Protein AF-A0A399R7Y5-F1 (afdb_monomer)

Structure (mmCIF, N/CA/C/O backbone):
data_AF-A0A399R7Y5-F1
#
_entry.id   AF-A0A399R7Y5-F1
#
loop_
_atom_site.group_PDB
_atom_site.id
_atom_site.type_symbol
_atom_site.label_atom_id
_atom_site.label_alt_id
_atom_site.label_comp_id
_atom_site.label_asym_id
_atom_site.label_entity_id
_atom_site.label_seq_id
_atom_site.pdbx_PDB_ins_code
_atom_site.Cartn_x
_atom_site.Cartn_y
_atom_site.Cartn_z
_atom_site.occupancy
_atom_site.B_iso_or_equiv
_atom_site.auth_seq_id
_atom_site.auth_comp_id
_atom_site.auth_asym_id
_atom_site.auth_atom_id
_atom_site.pdbx_PDB_model_num
ATOM 1 N N . MET A 1 1 ? 2.547 6.110 -25.991 1.00 58.56 1 MET A N 1
ATOM 2 C CA . MET A 1 1 ? 1.324 6.603 -25.309 1.00 58.56 1 MET A CA 1
ATOM 3 C C . MET A 1 1 ? 0.491 5.469 -24.703 1.00 58.56 1 MET A C 1
ATOM 5 O O . MET A 1 1 ? 0.359 5.436 -23.489 1.00 58.56 1 MET A O 1
ATOM 9 N N . LYS A 1 2 ? 0.012 4.488 -25.488 1.00 64.12 2 LYS A N 1
ATOM 10 C CA . LYS A 1 2 ? -0.816 3.357 -24.991 1.00 64.12 2 LYS A CA 1
ATOM 11 C C . LYS A 1 2 ? -0.138 2.497 -23.906 1.00 64.12 2 LYS A C 1
ATOM 13 O O . LYS A 1 2 ? -0.745 2.190 -22.888 1.00 64.12 2 LYS A O 1
ATOM 18 N N . ALA A 1 3 ? 1.142 2.163 -24.098 1.00 71.25 3 ALA A N 1
ATOM 19 C CA . ALA A 1 3 ? 1.909 1.349 -23.150 1.00 71.25 3 ALA A CA 1
ATOM 20 C C . ALA A 1 3 ? 2.104 2.032 -21.783 1.00 71.25 3 ALA A C 1
ATOM 22 O O . ALA A 1 3 ? 2.087 1.363 -20.756 1.00 71.25 3 ALA A O 1
ATOM 23 N N . THR A 1 4 ? 2.235 3.361 -21.756 1.00 78.50 4 THR A N 1
ATOM 24 C CA . THR A 1 4 ? 2.358 4.146 -20.518 1.00 78.50 4 THR A CA 1
ATOM 25 C C . THR A 1 4 ? 1.063 4.110 -19.706 1.00 78.50 4 THR A C 1
ATOM 27 O O . THR A 1 4 ? 1.115 3.915 -18.495 1.00 78.50 4 THR A O 1
ATOM 30 N N . LEU A 1 5 ? -0.091 4.223 -20.376 1.00 79.12 5 LEU A N 1
ATOM 31 C CA . LEU A 1 5 ? -1.413 4.144 -19.744 1.00 79.12 5 LEU A CA 1
ATOM 32 C C . LEU A 1 5 ? -1.678 2.765 -19.134 1.00 79.12 5 LEU A C 1
ATOM 34 O O . LEU A 1 5 ? -2.094 2.686 -17.986 1.00 79.12 5 LEU A O 1
ATOM 38 N N . LEU A 1 6 ? -1.365 1.685 -19.857 1.00 80.12 6 LEU A N 1
ATOM 39 C CA . LEU A 1 6 ? -1.461 0.316 -19.333 1.00 80.12 6 LEU A CA 1
ATOM 40 C C . LEU A 1 6 ? -0.589 0.117 -18.089 1.00 80.12 6 LEU A C 1
ATOM 42 O O . LEU A 1 6 ? -1.010 -0.510 -17.124 1.00 80.12 6 LEU A O 1
ATOM 46 N N . ARG A 1 7 ? 0.613 0.693 -18.085 1.00 73.75 7 ARG A N 1
ATOM 47 C CA . ARG A 1 7 ? 1.540 0.620 -16.952 1.00 73.75 7 ARG A CA 1
ATOM 48 C C . ARG A 1 7 ? 1.021 1.359 -15.724 1.00 73.75 7 ARG A C 1
ATOM 50 O O . ARG A 1 7 ? 1.070 0.811 -14.628 1.00 73.75 7 ARG A O 1
ATOM 57 N N . LEU A 1 8 ? 0.510 2.575 -15.923 1.00 79.69 8 LEU A N 1
ATOM 58 C CA . LEU A 1 8 ? -0.146 3.366 -14.880 1.00 79.69 8 LEU A CA 1
ATOM 59 C C . LEU A 1 8 ? -1.375 2.642 -14.336 1.00 79.69 8 LEU A C 1
ATOM 61 O O . LEU A 1 8 ? -1.556 2.590 -13.126 1.00 79.69 8 LEU A O 1
ATOM 65 N N . PHE A 1 9 ? -2.169 2.034 -15.214 1.00 81.25 9 PHE A 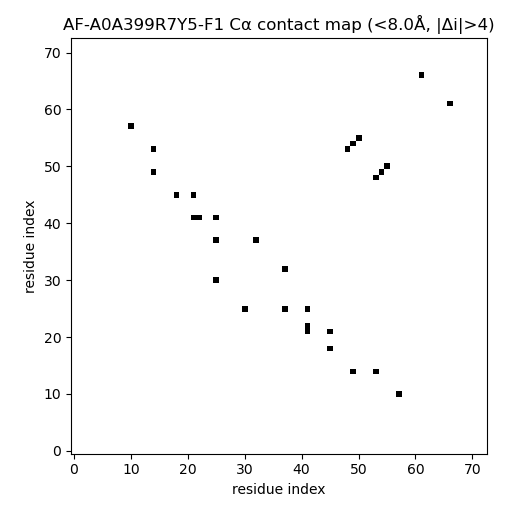N 1
ATOM 66 C CA . PHE A 1 9 ? -3.350 1.272 -14.832 1.00 81.25 9 PHE A CA 1
ATOM 67 C C . PHE A 1 9 ? -2.997 0.046 -13.983 1.00 81.25 9 PHE A C 1
ATOM 69 O O . PHE A 1 9 ? -3.599 -0.164 -12.936 1.00 81.25 9 PHE A O 1
ATOM 76 N N . ILE A 1 10 ? -1.979 -0.727 -14.377 1.00 79.06 10 ILE A N 1
ATOM 77 C CA . ILE A 1 10 ? -1.508 -1.893 -13.609 1.00 79.06 10 ILE A CA 1
ATOM 78 C C . ILE A 1 10 ? -0.937 -1.463 -12.255 1.00 79.06 10 ILE A C 1
ATOM 80 O O . ILE A 1 10 ? -1.229 -2.090 -11.240 1.00 79.06 10 ILE A O 1
ATOM 84 N N . LEU A 1 11 ? -0.147 -0.385 -12.220 1.00 78.00 11 LEU A N 1
ATOM 85 C CA . LEU A 1 11 ? 0.397 0.150 -10.973 1.00 78.00 11 LEU A CA 1
ATOM 86 C C . LEU A 1 11 ? -0.730 0.602 -10.036 1.00 78.00 11 LEU A C 1
ATOM 88 O O . LEU A 1 11 ? -0.734 0.248 -8.860 1.00 78.00 11 LEU A O 1
ATOM 92 N N . TRP A 1 12 ? -1.705 1.334 -10.576 1.00 81.75 12 TRP A N 1
ATOM 93 C CA . TRP A 1 12 ? -2.880 1.790 -9.845 1.00 81.75 12 TRP A CA 1
ATOM 94 C C . TRP A 1 12 ? -3.696 0.617 -9.296 1.00 81.75 12 TRP A C 1
ATOM 96 O O . TRP A 1 12 ? -4.037 0.617 -8.116 1.00 81.75 12 TRP A O 1
ATOM 106 N N . LEU A 1 13 ? -3.930 -0.420 -10.108 1.00 83.50 13 LEU A N 1
ATOM 107 C CA . LEU A 1 13 ? -4.649 -1.623 -9.694 1.00 83.50 13 LEU A CA 1
ATOM 108 C C . LEU A 1 13 ? -3.901 -2.375 -8.583 1.00 83.50 13 LEU A C 1
ATOM 110 O O . LEU A 1 13 ? -4.515 -2.768 -7.595 1.00 83.50 13 LEU A O 1
ATOM 114 N N . SER A 1 14 ? -2.577 -2.522 -8.699 1.00 79.00 14 SER A N 1
ATOM 115 C CA . SER A 1 14 ? -1.750 -3.131 -7.649 1.00 79.00 14 SER A CA 1
ATOM 116 C C . SER A 1 14 ? -1.824 -2.355 -6.337 1.00 79.00 14 SER A C 1
ATOM 118 O O . SER A 1 14 ? -2.005 -2.963 -5.284 1.00 79.00 14 SER A O 1
ATOM 120 N N . ILE A 1 15 ? -1.714 -1.021 -6.388 1.00 76.56 15 ILE A N 1
ATOM 121 C CA . ILE A 1 15 ? -1.844 -0.170 -5.197 1.00 76.56 15 ILE A CA 1
ATOM 122 C C . ILE A 1 15 ? -3.231 -0.363 -4.585 1.00 76.56 15 ILE A C 1
ATOM 124 O O . ILE A 1 15 ? -3.333 -0.630 -3.391 1.00 76.56 15 ILE A O 1
ATOM 128 N N . TYR A 1 16 ? -4.285 -0.283 -5.400 1.00 77.31 16 TYR A N 1
ATOM 129 C CA . TYR A 1 16 ? -5.669 -0.413 -4.954 1.00 77.31 16 TYR A CA 1
ATOM 130 C C . TYR A 1 16 ? -5.933 -1.749 -4.250 1.00 77.31 16 TYR A C 1
ATOM 132 O O . TYR A 1 16 ? -6.453 -1.757 -3.135 1.00 77.31 16 TYR A O 1
ATOM 140 N N . VAL A 1 17 ? -5.528 -2.872 -4.853 1.00 80.38 17 VAL A N 1
ATOM 141 C CA . VAL A 1 17 ? -5.697 -4.208 -4.259 1.00 80.38 17 VAL A CA 1
ATOM 142 C C . VAL A 1 17 ? -4.916 -4.328 -2.952 1.00 80.38 17 VAL A C 1
ATOM 144 O O . VAL A 1 17 ? -5.430 -4.894 -1.990 1.00 80.38 17 VAL A O 1
ATOM 147 N N . LEU A 1 18 ? -3.712 -3.756 -2.877 1.00 76.69 18 LEU A N 1
ATOM 148 C CA . LEU A 1 18 ? -2.898 -3.783 -1.663 1.00 76.69 18 LEU A CA 1
ATOM 149 C C . LEU A 1 18 ? -3.530 -2.963 -0.526 1.00 76.69 18 LEU A C 1
ATOM 151 O O . LEU A 1 18 ? -3.590 -3.435 0.609 1.00 76.69 18 LEU A O 1
ATOM 155 N N . VAL A 1 19 ? -4.055 -1.769 -0.834 1.00 73.25 19 VAL A N 1
ATOM 156 C CA . VAL A 1 19 ? -4.801 -0.935 0.125 1.00 73.25 19 VAL A CA 1
ATOM 157 C C . VAL A 1 19 ? -6.030 -1.682 0.627 1.00 73.25 19 VAL A C 1
ATOM 159 O O . VAL A 1 19 ? -6.270 -1.745 1.833 1.00 73.25 19 VAL A O 1
ATOM 162 N N . LEU A 1 20 ? -6.803 -2.256 -0.297 1.00 77.81 20 LEU A N 1
ATOM 163 C CA . LEU A 1 20 ? -8.037 -2.959 0.018 1.00 77.81 20 LEU A CA 1
ATOM 164 C C . LEU A 1 20 ? -7.753 -4.191 0.882 1.00 77.81 20 LEU A C 1
ATOM 166 O O . LEU A 1 20 ? -8.421 -4.387 1.894 1.00 77.81 20 LEU A O 1
ATOM 170 N N . ALA A 1 21 ? -6.725 -4.974 0.550 1.00 78.12 21 ALA A N 1
ATOM 171 C CA . ALA A 1 21 ? -6.286 -6.114 1.351 1.00 78.12 21 ALA A CA 1
ATOM 172 C C . ALA A 1 21 ? -5.867 -5.682 2.763 1.00 78.12 21 ALA A C 1
ATOM 174 O O . ALA A 1 21 ? -6.314 -6.284 3.738 1.00 78.12 21 ALA A O 1
ATOM 175 N N . GLY A 1 22 ? -5.090 -4.600 2.884 1.00 72.88 22 GLY A N 1
ATOM 176 C CA . GLY A 1 22 ? -4.705 -4.031 4.175 1.00 72.88 22 GLY A CA 1
ATOM 177 C C . GLY A 1 22 ? -5.914 -3.608 5.009 1.00 72.88 22 GLY A C 1
ATOM 178 O O . GLY A 1 22 ? -5.995 -3.944 6.186 1.00 72.88 22 GLY A O 1
ATOM 179 N N . LEU A 1 23 ? -6.890 -2.931 4.397 1.00 70.62 23 LEU A N 1
ATOM 180 C CA . LEU A 1 23 ? -8.129 -2.509 5.062 1.00 70.62 23 LEU A CA 1
ATOM 181 C C . LEU A 1 23 ? -8.969 -3.700 5.512 1.00 70.62 23 LEU A C 1
ATOM 183 O O . LEU A 1 23 ? -9.505 -3.698 6.618 1.00 70.62 23 LEU A O 1
ATOM 187 N N . THR A 1 24 ? -9.072 -4.715 4.658 1.00 77.19 24 THR A N 1
ATOM 188 C CA . THR A 1 24 ? -9.852 -5.922 4.939 1.00 77.19 24 THR A CA 1
ATOM 189 C C . THR A 1 24 ? -9.219 -6.708 6.084 1.00 77.19 24 THR A C 1
ATOM 191 O O . THR A 1 24 ? -9.922 -7.119 7.004 1.00 77.19 24 THR A O 1
ATOM 194 N N . LEU A 1 25 ? -7.888 -6.842 6.085 1.00 75.50 25 LEU A N 1
ATOM 195 C CA . LEU A 1 25 ? -7.138 -7.506 7.149 1.00 75.50 25 LEU A CA 1
ATOM 196 C C . LEU A 1 25 ? -7.220 -6.726 8.468 1.00 75.50 25 LEU A C 1
ATOM 198 O O . LEU A 1 25 ? -7.473 -7.312 9.518 1.00 75.50 25 LEU A O 1
ATOM 202 N N . LEU A 1 26 ? -7.084 -5.399 8.419 1.00 70.06 26 LEU A N 1
ATOM 203 C CA . LEU A 1 26 ? -7.180 -4.549 9.605 1.00 70.06 26 LEU A CA 1
ATOM 204 C C . LEU A 1 26 ? -8.585 -4.603 10.221 1.00 70.06 26 LEU A C 1
ATOM 206 O O . LEU A 1 26 ? -8.726 -4.687 11.439 1.00 70.06 26 LEU A O 1
ATOM 210 N N . ARG A 1 27 ? -9.624 -4.637 9.381 1.00 70.50 27 ARG A N 1
ATOM 211 C CA . ARG A 1 27 ? -11.018 -4.776 9.817 1.00 70.50 27 ARG A CA 1
ATOM 212 C C . ARG A 1 27 ? -11.338 -6.175 10.346 1.00 70.50 27 ARG A C 1
ATOM 214 O O . ARG A 1 27 ? -12.154 -6.289 11.255 1.00 70.50 27 ARG A O 1
ATOM 221 N N . ALA A 1 28 ? -10.690 -7.217 9.821 1.00 74.50 28 ALA A N 1
ATOM 222 C CA . ALA A 1 28 ? -10.798 -8.578 10.347 1.00 74.50 28 ALA A CA 1
ATOM 223 C C . ALA A 1 28 ? -10.155 -8.715 11.738 1.00 74.50 28 ALA A C 1
ATOM 225 O O . ALA A 1 28 ? -10.668 -9.446 12.579 1.00 74.50 28 ALA A O 1
ATOM 226 N N . ILE A 1 29 ? -9.058 -7.994 11.991 1.00 73.62 29 ILE A N 1
ATOM 227 C CA . ILE A 1 29 ? -8.335 -8.035 13.271 1.00 73.62 29 ILE A CA 1
ATOM 228 C C . ILE A 1 29 ? -8.963 -7.086 14.307 1.00 73.62 29 ILE A C 1
ATOM 230 O O . ILE A 1 29 ? -8.944 -7.380 15.500 1.00 73.62 29 ILE A O 1
ATOM 234 N N . SER A 1 30 ? -9.544 -5.958 13.881 1.00 68.50 30 SER A N 1
ATOM 235 C CA . SER A 1 30 ? -10.154 -4.974 14.782 1.00 68.50 30 SER A CA 1
ATOM 236 C C . SER A 1 30 ? -11.473 -4.404 14.236 1.00 68.50 30 SER A C 1
ATOM 238 O O . SER A 1 30 ? -11.513 -3.297 13.694 1.00 68.50 30 SER A O 1
ATOM 240 N N . PRO A 1 31 ? -12.594 -5.128 14.399 1.00 68.94 31 PRO A N 1
ATOM 241 C CA . PRO A 1 31 ? -13.899 -4.696 13.894 1.00 68.94 31 PRO A CA 1
ATOM 242 C C . PRO A 1 31 ? -14.514 -3.498 14.648 1.00 68.94 31 PRO A C 1
ATOM 244 O O . PRO A 1 31 ? -15.521 -2.962 14.195 1.00 68.94 31 PRO A O 1
ATOM 247 N N . GLY A 1 32 ? -13.930 -3.070 15.776 1.00 71.94 32 GLY A N 1
ATOM 248 C CA . GLY A 1 32 ? -14.459 -2.000 16.636 1.00 71.94 32 GLY A CA 1
ATOM 249 C C . GLY A 1 32 ? -13.664 -0.689 16.634 1.00 71.94 32 GLY A C 1
ATOM 250 O O . GLY A 1 32 ? -14.037 0.238 17.352 1.00 71.94 32 GLY A O 1
ATOM 251 N N . LEU A 1 33 ? -12.566 -0.589 15.876 1.00 69.81 33 LEU A N 1
ATOM 252 C CA . LEU A 1 33 ? -11.757 0.631 15.863 1.00 69.81 33 LEU A CA 1
ATOM 253 C C . LEU A 1 33 ? -12.477 1.770 15.117 1.00 69.81 33 LEU A C 1
ATOM 255 O O . LEU A 1 33 ? -12.975 1.556 14.007 1.00 69.81 33 LEU A O 1
ATOM 259 N N . PRO A 1 34 ? -12.475 3.003 15.661 1.00 75.50 34 PRO A N 1
ATOM 260 C CA . PRO A 1 34 ? -12.966 4.174 14.951 1.00 75.50 34 PRO A CA 1
ATOM 261 C C . PRO A 1 34 ? -12.280 4.294 13.591 1.00 75.50 34 PRO A C 1
ATOM 263 O O . PRO A 1 34 ? -11.062 4.121 13.480 1.00 75.50 34 PRO A O 1
ATOM 266 N N . LEU A 1 35 ? -13.055 4.630 12.559 1.00 73.62 35 L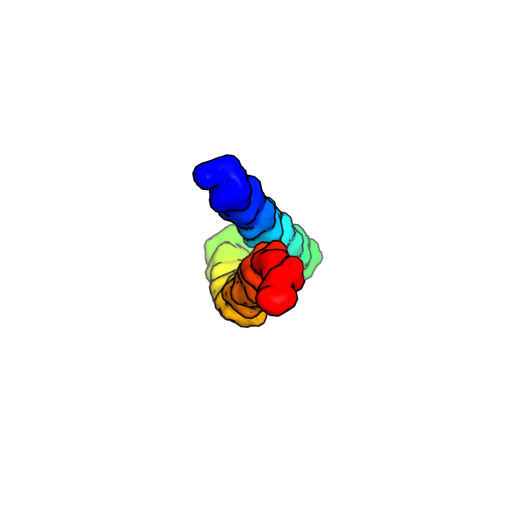EU A N 1
ATOM 267 C CA . LEU A 1 35 ? -12.573 4.742 11.179 1.00 73.62 35 LEU A CA 1
ATOM 268 C C . LEU A 1 35 ? -11.309 5.609 11.066 1.00 73.62 35 LEU A C 1
ATOM 270 O O . LEU A 1 35 ? -10.398 5.244 10.332 1.00 73.62 35 LEU A O 1
ATOM 274 N N . ALA A 1 36 ? -11.227 6.690 11.849 1.00 72.88 36 ALA A N 1
ATOM 275 C CA . ALA A 1 3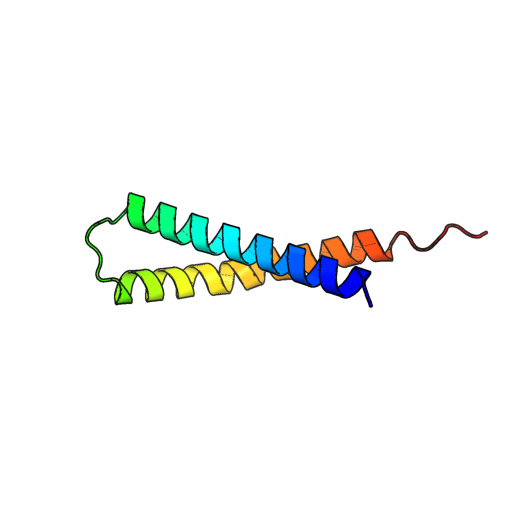6 ? -10.079 7.596 11.894 1.00 72.88 36 ALA A CA 1
ATOM 276 C C . ALA A 1 36 ? -8.775 6.939 12.388 1.00 72.88 36 ALA A C 1
ATOM 278 O O . ALA A 1 36 ? -7.703 7.216 11.861 1.00 72.88 36 ALA A O 1
ATOM 279 N N . LEU A 1 37 ? -8.845 6.053 13.386 1.00 76.69 37 LEU A N 1
ATOM 280 C CA . LEU A 1 37 ? -7.676 5.317 13.881 1.00 76.69 37 LEU A CA 1
ATOM 281 C C . LEU A 1 37 ? -7.256 4.233 12.892 1.00 76.69 37 LEU A C 1
ATOM 283 O O . LEU A 1 37 ? -6.066 4.066 12.629 1.00 76.69 37 LEU A O 1
ATOM 287 N N . SER A 1 38 ? -8.235 3.543 12.301 1.00 70.75 38 SER A N 1
ATOM 288 C CA . SER A 1 38 ? -7.969 2.558 11.254 1.00 70.75 38 SER A CA 1
ATOM 289 C C . SER A 1 38 ? -7.267 3.200 10.064 1.00 70.75 38 SER A C 1
ATOM 291 O O . SER A 1 38 ? -6.260 2.668 9.619 1.00 70.75 38 SER A O 1
ATOM 293 N N . THR A 1 39 ? -7.725 4.358 9.577 1.00 74.69 39 THR A N 1
ATOM 294 C CA . THR A 1 39 ? -7.063 5.063 8.469 1.00 74.69 39 THR A CA 1
ATOM 295 C C . THR A 1 39 ? -5.686 5.593 8.848 1.00 74.69 39 THR A C 1
ATOM 297 O O . THR A 1 39 ? -4.792 5.547 8.006 1.00 74.69 39 THR A O 1
ATOM 300 N N . LEU A 1 40 ? -5.468 6.040 1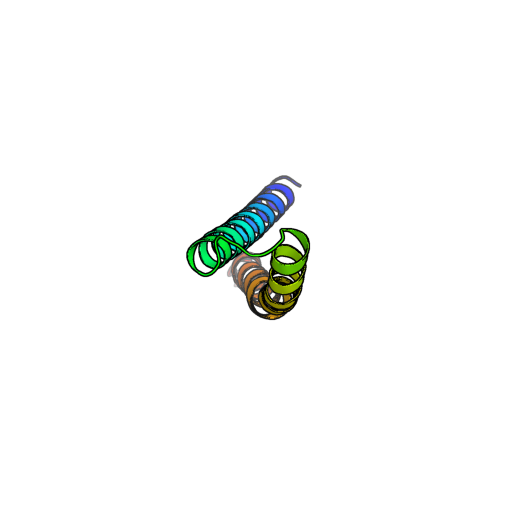0.088 1.00 80.44 40 LEU A N 1
ATOM 301 C CA . LEU A 1 40 ? -4.152 6.494 10.548 1.00 80.44 40 LEU A CA 1
ATOM 302 C C . LEU A 1 40 ? -3.135 5.343 10.563 1.00 80.44 40 LEU A C 1
ATOM 304 O O . LEU A 1 40 ? -2.058 5.468 9.985 1.00 80.44 40 LEU A O 1
ATOM 308 N N . ILE A 1 41 ? -3.510 4.202 11.151 1.00 79.44 41 ILE A N 1
ATOM 309 C CA . ILE A 1 41 ? -2.692 2.980 11.181 1.00 79.44 41 ILE A CA 1
ATOM 310 C C . ILE A 1 41 ? -2.468 2.468 9.761 1.00 79.44 41 ILE A C 1
ATOM 312 O O . ILE A 1 41 ? -1.342 2.139 9.390 1.00 79.44 41 ILE A O 1
ATOM 316 N N . LEU A 1 42 ? -3.525 2.449 8.944 1.00 73.44 42 LEU A N 1
ATOM 317 C CA . LEU A 1 42 ? -3.419 2.028 7.559 1.00 73.44 42 LEU A CA 1
ATOM 318 C C . LEU A 1 42 ? -2.435 2.920 6.817 1.00 73.44 42 LEU A C 1
ATOM 320 O O . LEU A 1 42 ? -1.546 2.395 6.181 1.00 73.44 42 LEU A O 1
ATOM 324 N N . THR A 1 43 ? -2.525 4.243 6.940 1.00 81.75 43 THR A N 1
ATOM 325 C CA . THR A 1 43 ? -1.605 5.178 6.272 1.00 81.75 43 THR A CA 1
ATOM 326 C C . THR A 1 43 ? -0.173 4.987 6.768 1.00 81.75 43 THR A C 1
ATOM 328 O O . THR A 1 43 ? 0.750 4.937 5.959 1.00 81.75 43 THR A O 1
ATOM 331 N N . LEU A 1 44 ? 0.014 4.797 8.078 1.00 83.38 44 LEU A N 1
ATOM 332 C CA . LEU A 1 44 ? 1.324 4.571 8.687 1.00 83.38 44 LEU A CA 1
ATOM 333 C C . LEU A 1 44 ? 1.987 3.275 8.204 1.00 83.38 44 LEU A C 1
ATOM 335 O O . LEU A 1 44 ? 3.205 3.237 8.101 1.00 83.38 44 LEU A O 1
ATOM 339 N N . ILE A 1 45 ? 1.214 2.232 7.891 1.00 78.19 45 ILE A N 1
ATOM 340 C CA . ILE A 1 45 ? 1.724 0.963 7.340 1.00 78.19 45 ILE A CA 1
ATOM 341 C C . ILE A 1 45 ? 1.836 1.038 5.816 1.00 78.19 45 ILE A C 1
ATOM 343 O O . ILE A 1 45 ? 2.804 0.569 5.217 1.00 78.19 45 ILE A O 1
ATOM 347 N N . LEU A 1 46 ? 0.844 1.632 5.168 1.00 74.88 46 LEU A N 1
ATOM 348 C CA . LEU A 1 46 ? 0.689 1.653 3.725 1.00 74.88 46 LEU A CA 1
ATOM 349 C C . LEU A 1 46 ? 1.733 2.555 3.074 1.00 74.88 46 LEU A C 1
ATOM 351 O O . LEU A 1 46 ? 2.308 2.157 2.072 1.00 74.88 46 LEU A O 1
ATOM 355 N N . VAL A 1 47 ? 2.044 3.718 3.650 1.00 80.94 47 VAL A N 1
ATOM 356 C CA . VAL A 1 47 ? 3.098 4.613 3.141 1.00 80.94 47 VAL A CA 1
ATOM 357 C C . VAL A 1 47 ? 4.465 3.914 3.070 1.00 80.94 47 VAL A C 1
ATOM 359 O O . VAL A 1 47 ? 5.034 3.867 1.977 1.00 80.94 47 VAL A O 1
ATOM 362 N N . PRO A 1 48 ? 5.006 3.322 4.155 1.00 76.75 48 PRO A N 1
ATOM 363 C CA . PRO A 1 48 ? 6.271 2.604 4.076 1.00 76.75 48 PRO A CA 1
ATOM 364 C C . PRO A 1 48 ? 6.153 1.353 3.208 1.00 76.75 48 PRO A C 1
ATOM 366 O O . PRO A 1 48 ? 7.071 1.089 2.447 1.00 76.75 48 PRO A O 1
ATOM 369 N N . THR A 1 49 ? 5.025 0.636 3.225 1.00 76.00 49 THR A N 1
ATOM 370 C CA . THR A 1 49 ? 4.799 -0.521 2.338 1.00 76.00 49 THR A CA 1
ATOM 371 C C . THR A 1 49 ? 4.871 -0.123 0.861 1.00 76.00 49 THR A C 1
ATOM 373 O O . THR A 1 49 ? 5.535 -0.791 0.072 1.00 76.00 49 THR A O 1
ATOM 376 N N . ILE A 1 50 ? 4.244 0.987 0.469 1.00 69.75 50 ILE A N 1
ATOM 377 C CA . ILE A 1 50 ? 4.301 1.521 -0.896 1.00 69.75 50 ILE A CA 1
ATOM 378 C C . ILE A 1 50 ? 5.744 1.913 -1.239 1.00 69.75 50 ILE A C 1
ATOM 380 O O . ILE A 1 50 ? 6.259 1.502 -2.280 1.00 69.75 50 ILE A O 1
ATOM 384 N N . SER A 1 51 ? 6.421 2.650 -0.359 1.00 73.50 51 SER A N 1
ATOM 385 C CA . SER A 1 51 ? 7.807 3.074 -0.580 1.00 73.50 51 SER A CA 1
ATOM 386 C C . SER A 1 51 ? 8.783 1.898 -0.675 1.00 73.50 51 SER A C 1
ATOM 388 O O . SER A 1 51 ? 9.699 1.941 -1.491 1.00 73.50 51 SER A O 1
ATOM 390 N N . PHE A 1 52 ? 8.587 0.836 0.110 1.00 71.19 52 PHE A N 1
ATOM 391 C CA . PHE A 1 52 ? 9.499 -0.311 0.151 1.00 71.19 52 PHE A CA 1
ATOM 392 C C . PHE A 1 52 ? 9.166 -1.425 -0.837 1.00 71.19 52 PHE A C 1
ATOM 394 O O . PHE A 1 52 ? 10.077 -2.140 -1.232 1.00 71.19 52 PHE A O 1
ATOM 401 N N . LEU A 1 53 ? 7.905 -1.615 -1.236 1.00 72.12 53 LEU A N 1
ATOM 402 C CA . LEU A 1 53 ? 7.538 -2.662 -2.198 1.00 72.12 53 LEU A CA 1
ATOM 403 C C . LEU A 1 53 ? 7.258 -2.094 -3.582 1.00 72.12 53 LEU A C 1
ATOM 405 O O . LEU A 1 53 ? 7.770 -2.611 -4.572 1.00 72.12 53 LEU A O 1
ATOM 409 N N . ILE A 1 54 ? 6.460 -1.032 -3.679 1.00 68.38 54 ILE A N 1
ATOM 410 C CA . ILE A 1 54 ? 5.954 -0.569 -4.975 1.00 68.38 54 ILE A CA 1
ATOM 411 C C . ILE A 1 54 ? 7.030 0.188 -5.743 1.00 68.38 54 ILE A C 1
ATOM 413 O O . ILE A 1 54 ? 7.152 -0.018 -6.945 1.00 68.38 54 ILE A O 1
ATOM 417 N N . VAL A 1 55 ? 7.857 0.996 -5.076 1.00 67.75 55 VAL A N 1
ATOM 418 C CA . VAL A 1 55 ? 8.975 1.700 -5.729 1.00 67.75 55 VAL A CA 1
ATOM 419 C C . VAL A 1 55 ? 9.997 0.723 -6.334 1.00 67.75 55 VAL A C 1
ATOM 421 O O . VAL A 1 55 ? 10.262 0.832 -7.536 1.00 67.75 55 VAL A O 1
ATOM 424 N N . PRO A 1 56 ? 10.535 -0.277 -5.603 1.00 69.62 56 PRO A N 1
ATOM 425 C CA . PRO A 1 56 ? 11.464 -1.227 -6.205 1.00 69.62 56 PRO A CA 1
ATOM 426 C C . PRO A 1 56 ? 10.782 -2.209 -7.154 1.00 69.62 56 PRO A C 1
ATOM 428 O O . PRO A 1 56 ? 11.399 -2.573 -8.149 1.00 69.62 56 PRO A O 1
ATOM 431 N N . MET A 1 57 ? 9.522 -2.612 -6.934 1.00 67.5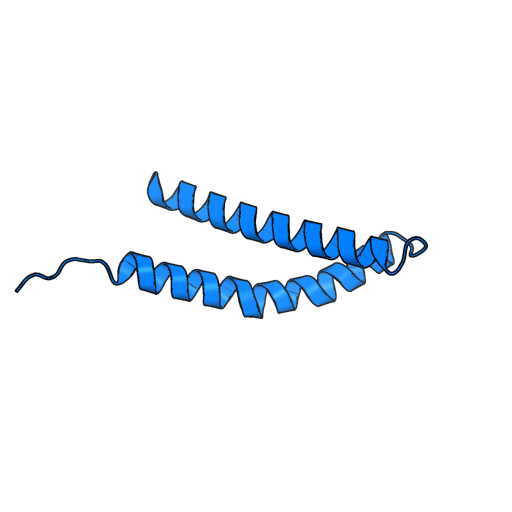6 57 MET A N 1
ATOM 432 C CA . MET A 1 57 ? 8.807 -3.434 -7.922 1.00 67.56 57 MET A CA 1
ATOM 433 C C . MET A 1 57 ? 8.556 -2.661 -9.211 1.00 67.56 57 MET A C 1
ATOM 435 O O . MET A 1 57 ? 8.760 -3.217 -10.285 1.00 67.56 57 MET A O 1
ATOM 439 N N . ALA A 1 58 ? 8.169 -1.386 -9.138 1.00 65.00 58 ALA A N 1
ATOM 440 C CA . ALA A 1 58 ? 8.028 -0.537 -10.313 1.00 65.00 58 ALA A CA 1
ATOM 441 C C . ALA A 1 58 ? 9.372 -0.402 -11.033 1.00 65.00 58 ALA A C 1
ATOM 443 O O . ALA A 1 58 ? 9.404 -0.608 -12.245 1.00 65.00 58 ALA A O 1
ATOM 444 N N . GLY A 1 59 ? 10.458 -0.172 -10.280 1.00 65.31 59 GLY A N 1
ATOM 445 C CA . GLY A 1 59 ? 11.845 -0.138 -10.750 1.00 65.31 59 GLY A CA 1
ATOM 446 C C . GLY A 1 59 ? 12.276 -1.427 -11.453 1.00 65.31 59 GLY A C 1
ATOM 447 O O . GLY A 1 59 ? 12.734 -1.385 -12.596 1.00 65.31 59 GLY A O 1
ATOM 448 N N . ALA A 1 60 ? 12.043 -2.580 -10.828 1.00 64.81 60 ALA A N 1
ATOM 449 C CA . ALA A 1 60 ? 12.341 -3.905 -11.366 1.00 64.81 60 ALA A CA 1
ATOM 450 C C . ALA A 1 60 ? 11.482 -4.236 -12.594 1.00 64.81 60 ALA A C 1
ATOM 452 O O . ALA A 1 60 ? 11.971 -4.817 -13.562 1.00 64.81 60 ALA A O 1
ATOM 453 N N . LEU A 1 61 ? 10.212 -3.825 -12.602 1.00 63.59 61 LEU A N 1
ATOM 454 C CA . LEU A 1 61 ? 9.323 -3.991 -13.746 1.00 63.59 61 LEU A CA 1
ATOM 455 C C . LEU A 1 61 ? 9.738 -3.062 -14.895 1.00 63.59 61 LEU A C 1
ATOM 457 O O . LEU A 1 61 ? 9.579 -3.432 -16.052 1.00 63.59 61 LEU A O 1
ATOM 461 N N . THR A 1 62 ? 10.287 -1.868 -14.621 1.00 61.88 62 THR A N 1
ATOM 462 C CA . THR A 1 62 ? 10.936 -1.025 -15.654 1.00 61.88 62 THR A CA 1
ATOM 463 C C . THR A 1 62 ? 12.180 -1.696 -16.167 1.00 61.88 62 THR A C 1
ATOM 465 O O . THR A 1 62 ? 12.295 -1.833 -17.372 1.00 61.88 62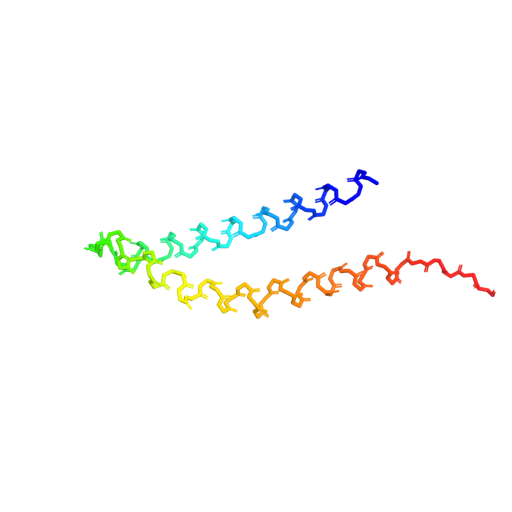 THR A O 1
ATOM 468 N N . ALA A 1 63 ? 13.063 -2.172 -15.295 1.00 60.94 63 ALA A N 1
ATOM 469 C CA . ALA A 1 63 ? 14.292 -2.835 -15.705 1.00 60.94 63 ALA A CA 1
ATOM 470 C C . ALA A 1 63 ? 14.011 -4.075 -16.568 1.00 60.94 63 ALA A C 1
ATOM 472 O O . ALA A 1 63 ? 14.677 -4.283 -17.574 1.00 60.94 63 ALA A O 1
ATOM 473 N N . ARG A 1 64 ? 12.972 -4.857 -16.252 1.00 63.69 64 ARG A N 1
ATOM 474 C CA . ARG A 1 64 ? 12.561 -6.020 -17.059 1.00 63.69 64 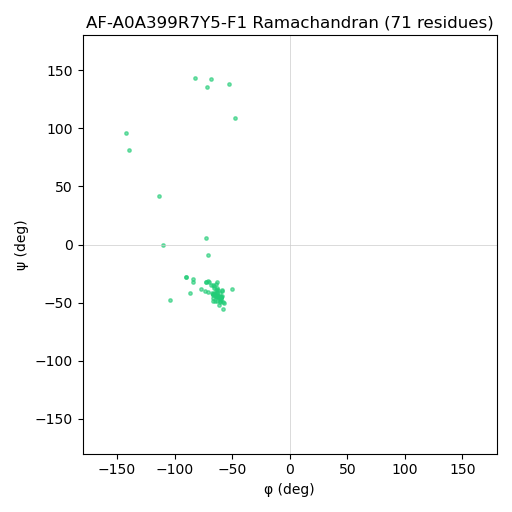ARG A CA 1
ATOM 475 C C . ARG A 1 64 ? 11.881 -5.653 -18.379 1.00 63.69 64 ARG A C 1
ATOM 477 O O . ARG A 1 64 ? 12.019 -6.394 -19.345 1.00 63.69 64 ARG A O 1
ATOM 484 N N . LEU A 1 65 ? 11.147 -4.540 -18.430 1.00 62.16 65 LEU A N 1
ATOM 485 C CA . LEU A 1 65 ? 10.472 -4.079 -19.652 1.00 62.16 65 LEU A CA 1
ATOM 486 C C . LEU A 1 65 ? 11.398 -3.262 -20.572 1.00 62.16 65 LEU A C 1
ATOM 488 O O . LEU A 1 65 ? 11.220 -3.304 -21.782 1.00 62.16 65 LEU A O 1
ATOM 492 N N . LEU A 1 66 ? 12.384 -2.548 -20.020 1.00 60.31 66 LEU A N 1
ATOM 493 C CA . LEU A 1 66 ? 13.388 -1.763 -20.753 1.00 60.31 66 LEU A CA 1
ATO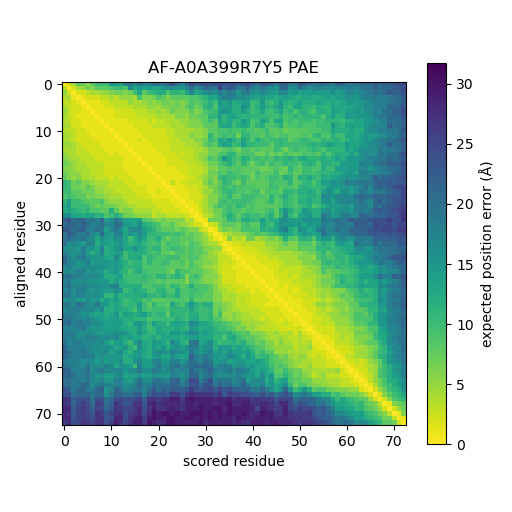M 494 C C . LEU A 1 66 ? 14.641 -2.592 -21.089 1.00 60.31 66 LEU A C 1
ATOM 496 O O . LEU A 1 66 ? 15.265 -2.361 -22.116 1.00 60.31 66 LEU A O 1
ATOM 500 N N . GLY A 1 67 ? 14.970 -3.604 -20.278 1.00 53.75 67 GLY A N 1
ATOM 501 C CA . GLY A 1 67 ? 16.029 -4.591 -20.536 1.00 53.75 67 GLY A CA 1
ATOM 502 C C . GLY A 1 67 ? 15.687 -5.610 -21.629 1.00 53.75 67 GLY A C 1
ATOM 503 O O . GLY A 1 67 ? 16.451 -6.538 -21.868 1.00 53.75 67 GLY A O 1
ATOM 504 N N . LYS A 1 68 ? 14.543 -5.435 -22.299 1.00 50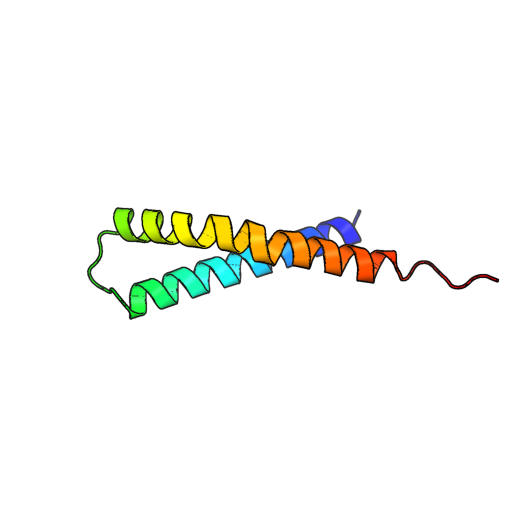.97 68 LYS A N 1
ATOM 505 C CA . LYS A 1 68 ? 14.165 -6.140 -23.525 1.00 50.97 68 LYS A CA 1
ATOM 506 C C . LYS A 1 68 ? 14.100 -5.158 -24.710 1.00 50.97 68 LYS A C 1
ATOM 508 O O . LYS A 1 68 ? 13.166 -5.195 -25.502 1.00 50.97 68 LYS A O 1
ATOM 513 N N . GLY A 1 69 ? 15.075 -4.248 -24.793 1.00 45.06 69 GLY A N 1
ATOM 514 C CA . GLY A 1 69 ? 15.523 -3.642 -26.053 1.00 45.06 69 GLY A CA 1
ATOM 515 C C . GLY A 1 69 ? 16.514 -4.595 -26.739 1.00 45.06 69 GLY A C 1
ATOM 516 O O . GLY A 1 69 ? 17.221 -5.314 -26.037 1.00 45.06 69 GLY A O 1
ATOM 517 N N . PRO A 1 70 ? 16.502 -4.697 -28.075 1.00 48.03 70 PRO A N 1
ATOM 518 C CA . PRO A 1 70 ? 16.877 -5.900 -28.808 1.00 48.03 70 PRO A CA 1
ATOM 519 C C . PRO A 1 70 ? 18.367 -6.220 -28.704 1.00 48.03 70 PRO A C 1
ATOM 521 O O . PRO A 1 70 ? 19.223 -5.345 -28.792 1.00 48.03 70 PRO A O 1
ATOM 524 N N . THR A 1 71 ? 18.659 -7.513 -28.618 1.00 64.12 71 THR A N 1
ATOM 525 C CA . THR A 1 71 ? 19.860 -8.086 -29.219 1.00 64.12 71 THR A CA 1
ATOM 526 C C . THR A 1 71 ? 19.992 -7.587 -30.660 1.00 64.12 71 THR A C 1
ATOM 528 O O . THR A 1 71 ? 19.231 -8.019 -31.523 1.00 64.12 71 THR A O 1
ATOM 531 N N . SER A 1 72 ? 20.958 -6.713 -30.898 1.00 51.31 72 SER A N 1
ATOM 532 C CA . SER A 1 72 ? 21.632 -6.525 -32.184 1.00 51.31 72 SER A CA 1
ATOM 533 C C . SER A 1 72 ? 23.088 -6.255 -31.805 1.00 51.31 72 SER A C 1
ATOM 535 O O . SER A 1 72 ? 23.350 -5.268 -31.124 1.00 51.31 72 SER A O 1
ATOM 537 N N . HIS A 1 73 ? 23.917 -7.301 -31.824 1.00 47.41 73 HIS A N 1
ATOM 538 C CA . HIS A 1 73 ? 24.882 -7.572 -32.898 1.00 47.41 73 HIS A CA 1
ATOM 539 C C . HIS A 1 73 ? 25.967 -6.502 -32.997 1.00 47.41 73 HIS A C 1
ATOM 541 O O . HIS A 1 73 ? 25.629 -5.360 -33.369 1.00 47.41 73 HIS A O 1
#

Solvent-accessible surface area (backbone atoms only — not comparable to full-atom values): 4239 Å² total; per-residue (Å²): 112,71,69,58,53,55,50,52,50,53,52,50,50,52,51,49,53,51,53,49,50,51,52,52,51,49,42,72,76,42,80,80,62,56,69,70,58,49,50,49,54,46,48,66,51,46,53,56,47,43,62,67,47,49,50,53,48,52,50,51,52,45,50,61,63,60,70,66,60,78,94,72,133

Sequence (73 aa):
MKATLLRLFILWLSIYVLVLAGLTLLRAISPGLPLALSTLILTLILVPTISFLIVPMAGALTARLLGKGPTSH

Secondary structure (DSSP, 8-state):
-HHHHHHHHHHHHHHHHHHHHHHHHHHHH-TTS-HHHHHHHHHHHHHHHIIIIIHHHHHHHHHHHHTTS----

Radius of gyration: 16.96 Å; Cα contacts (8 Å, |Δi|>4): 15; chains: 1; bounding box: 39×16×50 Å

pLDDT: mean 71.09, std 8.83, range [45.06, 83.5]

Foldseek 3Di:
DVVVVVLVVVLVVVLVVVLVVLLVVLCVVPVPDDPVVSVVVSCVVSVVVCVVPVVVVSVVVCCVVVVPPDDDD

Mean predicted aligned error: 11.61 Å

Organism: NCBI:txid1608422